Protein AF-A0A353YYM6-F1 (afdb_monomer_lite)

Structure (mmCIF, N/CA/C/O backbone):
data_AF-A0A353YYM6-F1
#
_entry.id   AF-A0A353YYM6-F1
#
loop_
_atom_site.group_PDB
_atom_site.id
_atom_site.type_symbol
_atom_site.label_atom_id
_atom_site.label_alt_id
_atom_site.label_comp_id
_atom_site.label_asym_id
_atom_site.label_entity_id
_atom_site.label_seq_id
_atom_site.pdbx_PDB_ins_code
_atom_site.Cartn_x
_atom_site.Cartn_y
_atom_site.Cartn_z
_atom_site.occupancy
_atom_site.B_iso_or_equiv
_atom_site.auth_seq_id
_atom_site.auth_comp_id
_atom_site.auth_asym_id
_atom_site.auth_atom_id
_atom_site.pdbx_PDB_model_num
ATOM 1 N N . MET A 1 1 ? -2.723 -5.609 19.037 1.00 64.94 1 MET A N 1
ATOM 2 C CA . MET A 1 1 ? -3.736 -5.552 17.963 1.00 64.94 1 MET A CA 1
ATOM 3 C C . MET A 1 1 ? -2.990 -5.625 16.642 1.00 64.94 1 MET A C 1
ATOM 5 O O . MET A 1 1 ? -2.078 -4.831 16.459 1.00 64.94 1 MET A O 1
ATOM 9 N N . LYS A 1 2 ? -3.269 -6.623 15.801 1.00 81.94 2 LYS A N 1
ATOM 10 C CA . LYS A 1 2 ? -2.546 -6.869 14.545 1.00 81.94 2 LYS A CA 1
ATOM 11 C C . LYS A 1 2 ? -3.563 -6.827 13.405 1.00 81.94 2 LYS A C 1
ATOM 13 O O . LYS A 1 2 ? -4.587 -7.495 13.509 1.00 81.94 2 LYS A O 1
ATOM 18 N N . HIS A 1 3 ? -3.289 -6.034 12.375 1.00 90.62 3 HIS A N 1
ATOM 19 C CA . HIS A 1 3 ? -4.070 -5.975 11.141 1.00 90.62 3 HIS A CA 1
ATOM 20 C C . HIS A 1 3 ? -3.120 -6.222 9.968 1.00 90.62 3 HIS A C 1
ATOM 22 O O . HIS A 1 3 ? -2.021 -5.668 9.947 1.00 90.62 3 HIS A O 1
ATOM 28 N N . GLU A 1 4 ? -3.523 -7.075 9.032 1.00 93.56 4 GLU A N 1
ATOM 29 C CA . GLU A 1 4 ? -2.736 -7.438 7.854 1.00 93.56 4 GLU A CA 1
ATOM 30 C C . GLU A 1 4 ? -3.530 -7.087 6.598 1.00 93.56 4 GLU A C 1
ATOM 32 O O . GLU A 1 4 ? -4.697 -7.454 6.473 1.00 93.56 4 GLU A O 1
ATOM 37 N N . LEU A 1 5 ? -2.881 -6.379 5.673 1.00 94.69 5 LEU A N 1
ATOM 38 C CA . LEU A 1 5 ? -3.454 -5.990 4.393 1.00 94.69 5 LEU A CA 1
ATOM 39 C C . LEU A 1 5 ? -2.736 -6.736 3.271 1.00 94.69 5 LEU A C 1
ATOM 41 O O . LEU A 1 5 ? -1.527 -6.587 3.091 1.00 94.69 5 LEU A O 1
ATOM 45 N N . TYR A 1 6 ? -3.498 -7.495 2.487 1.00 95.88 6 TYR A N 1
ATOM 46 C CA . TYR A 1 6 ? -3.003 -8.166 1.291 1.00 95.88 6 TYR A CA 1
ATOM 47 C C . TYR A 1 6 ? -3.449 -7.398 0.052 1.00 95.88 6 TYR A C 1
ATOM 49 O O . TYR A 1 6 ? -4.641 -7.193 -0.169 1.00 95.88 6 TYR A O 1
ATOM 57 N N . PHE A 1 7 ? -2.493 -6.995 -0.777 1.00 95.88 7 PHE A N 1
ATOM 58 C CA . PHE A 1 7 ? -2.760 -6.370 -2.066 1.00 95.88 7 PHE A CA 1
ATOM 59 C C . PHE A 1 7 ? -1.705 -6.793 -3.085 1.00 95.88 7 PHE A C 1
ATOM 61 O O . PHE A 1 7 ? -0.611 -7.242 -2.739 1.00 95.88 7 PHE A O 1
ATOM 68 N N . ARG A 1 8 ? -2.051 -6.659 -4.364 1.00 96.94 8 ARG A N 1
ATOM 69 C CA . ARG A 1 8 ? -1.146 -6.947 -5.472 1.00 96.94 8 ARG A CA 1
ATOM 70 C C . ARG A 1 8 ? -0.508 -5.652 -5.959 1.00 96.94 8 ARG A C 1
ATOM 72 O O . ARG A 1 8 ? -1.221 -4.693 -6.240 1.00 96.94 8 ARG A O 1
ATOM 79 N N . VAL A 1 9 ? 0.812 -5.670 -6.117 1.00 96.81 9 VAL A N 1
ATOM 80 C CA . VAL A 1 9 ? 1.560 -4.586 -6.765 1.00 96.81 9 VAL A CA 1
ATOM 81 C C . VAL A 1 9 ? 1.080 -4.423 -8.207 1.00 96.81 9 VAL A C 1
ATOM 83 O O . VAL A 1 9 ? 0.969 -5.404 -8.955 1.00 96.81 9 VAL A O 1
ATOM 86 N N . ARG A 1 10 ? 0.788 -3.185 -8.599 1.00 96.25 10 ARG A N 1
ATOM 87 C CA . ARG A 1 10 ? 0.372 -2.823 -9.954 1.00 96.25 10 ARG A CA 1
ATOM 88 C C . ARG A 1 10 ? 1.586 -2.549 -10.832 1.00 96.25 10 ARG A 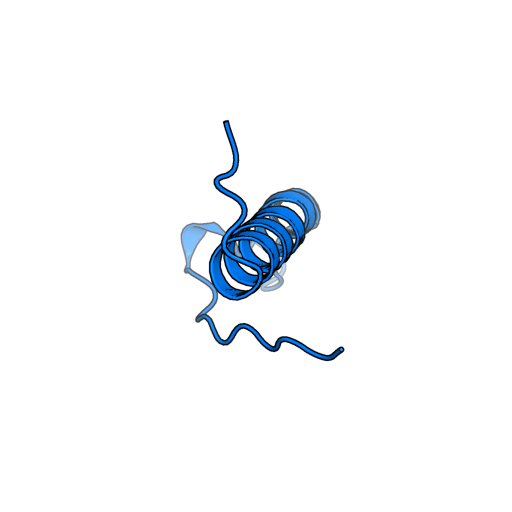C 1
ATOM 90 O O . ARG A 1 10 ? 2.632 -2.108 -10.370 1.00 96.25 10 ARG A O 1
ATOM 97 N N . TYR A 1 11 ? 1.424 -2.763 -12.135 1.00 95.81 11 TYR A N 1
ATOM 98 C CA . TYR A 1 11 ? 2.506 -2.585 -13.105 1.00 95.81 11 TYR A CA 1
ATOM 99 C C . TYR A 1 11 ? 3.085 -1.160 -13.106 1.00 95.81 11 TYR A C 1
ATOM 101 O O . TYR A 1 11 ? 4.290 -0.985 -13.223 1.00 95.81 11 TYR A O 1
ATOM 109 N N . ASN A 1 12 ? 2.245 -0.140 -12.914 1.00 95.62 12 ASN A N 1
ATOM 110 C CA . ASN A 1 12 ? 2.662 1.264 -12.882 1.00 95.62 12 ASN A CA 1
ATOM 111 C C . ASN A 1 12 ? 3.429 1.668 -11.610 1.00 95.62 12 ASN A C 1
ATOM 113 O O . ASN A 1 12 ? 3.928 2.787 -11.538 1.00 95.62 12 ASN A O 1
ATOM 117 N N . GLU A 1 13 ? 3.489 0.801 -10.600 1.00 97.25 13 GLU A N 1
ATOM 118 C CA . GLU A 1 13 ? 4.211 1.057 -9.348 1.00 97.25 13 GLU A CA 1
ATOM 119 C C . GLU A 1 13 ? 5.658 0.558 -9.400 1.00 97.25 13 GLU A C 1
ATOM 121 O O . GLU A 1 13 ? 6.451 0.854 -8.499 1.00 97.25 13 GLU A O 1
ATOM 126 N N . VAL A 1 14 ? 5.984 -0.202 -10.446 1.00 97.19 14 VAL A N 1
ATOM 127 C CA . VAL A 1 14 ? 7.292 -0.796 -10.687 1.00 97.19 14 VAL A CA 1
ATOM 128 C C . VAL A 1 14 ? 8.105 0.133 -11.585 1.00 97.19 14 VAL A C 1
ATOM 130 O O . VAL A 1 14 ? 7.625 0.586 -12.625 1.00 97.19 14 VAL A O 1
ATOM 133 N N . ASP A 1 15 ? 9.333 0.441 -11.177 1.00 95.25 15 ASP A N 1
ATOM 134 C CA . ASP A 1 15 ? 10.244 1.263 -11.970 1.00 95.25 15 ASP A CA 1
ATOM 135 C C . ASP A 1 15 ? 11.029 0.432 -13.003 1.00 95.25 15 ASP A C 1
ATOM 137 O O . ASP A 1 15 ? 10.877 -0.784 -13.136 1.00 95.25 15 ASP A O 1
ATOM 141 N N . ARG A 1 16 ? 11.903 1.096 -13.769 1.00 94.06 16 ARG A N 1
ATOM 142 C CA . ARG A 1 16 ? 12.720 0.435 -14.801 1.00 94.06 16 ARG A CA 1
ATOM 143 C C . ARG A 1 16 ? 13.721 -0.582 -14.242 1.00 94.06 16 ARG A C 1
ATOM 145 O O . ARG A 1 16 ? 14.274 -1.345 -15.026 1.00 94.06 16 ARG A O 1
ATOM 152 N N . MET A 1 17 ? 13.971 -0.591 -12.933 1.00 95.62 17 MET A N 1
ATOM 153 C CA . MET A 1 1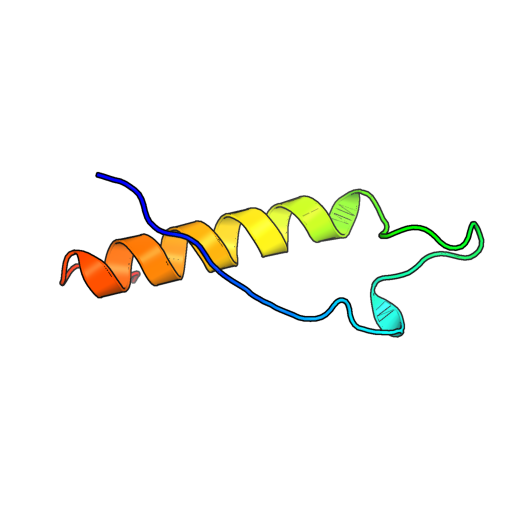7 ? 14.839 -1.573 -12.280 1.00 95.62 17 MET A CA 1
ATOM 154 C C . MET A 1 17 ? 14.082 -2.861 -11.925 1.00 95.62 17 MET A C 1
ATOM 156 O O . MET A 1 17 ? 14.715 -3.829 -11.510 1.00 95.62 17 MET A O 1
ATOM 160 N N . GLY A 1 18 ? 12.755 -2.900 -12.108 1.00 94.81 18 GLY A N 1
ATOM 161 C CA . GLY A 1 18 ? 11.928 -4.077 -11.832 1.00 94.81 18 GLY A CA 1
ATOM 162 C C . GLY A 1 18 ? 11.480 -4.193 -10.374 1.00 94.81 18 GLY A C 1
ATOM 163 O O . GLY A 1 18 ? 10.960 -5.236 -9.979 1.00 94.81 18 GLY A O 1
ATOM 164 N N . TYR A 1 19 ? 11.648 -3.132 -9.582 1.00 96.50 19 TYR A N 1
ATOM 165 C CA . TYR A 1 19 ? 11.217 -3.069 -8.186 1.00 96.50 19 TYR A CA 1
ATOM 166 C C . TYR A 1 19 ? 10.118 -2.031 -8.002 1.00 96.50 19 TYR A C 1
ATOM 168 O O . TYR A 1 19 ? 9.939 -1.135 -8.824 1.00 96.50 19 TYR A O 1
ATOM 176 N N . VAL A 1 20 ? 9.383 -2.133 -6.895 1.00 97.31 20 VAL A N 1
ATOM 177 C CA . VAL A 1 20 ? 8.464 -1.066 -6.500 1.00 97.31 20 VAL A CA 1
ATOM 178 C C . VAL A 1 20 ? 9.269 0.198 -6.226 1.00 97.31 20 VAL A C 1
ATOM 180 O O . VAL A 1 20 ? 10.174 0.193 -5.391 1.00 97.31 20 VAL A O 1
ATOM 183 N N . HIS A 1 21 ? 8.901 1.291 -6.888 1.00 97.62 21 HIS A N 1
ATOM 184 C CA . HIS A 1 21 ? 9.540 2.576 -6.654 1.00 97.62 21 HIS A CA 1
ATOM 185 C C . HIS A 1 21 ? 9.343 3.024 -5.196 1.00 97.62 21 HIS A C 1
ATOM 187 O O . HIS A 1 21 ? 8.228 2.987 -4.671 1.00 97.62 21 HIS A O 1
ATOM 193 N N . HIS A 1 22 ? 10.406 3.510 -4.549 1.00 96.19 22 HIS A N 1
ATOM 194 C CA . HIS A 1 22 ? 10.402 3.898 -3.130 1.00 96.19 22 HIS A CA 1
ATOM 195 C C . HIS A 1 22 ? 9.286 4.898 -2.765 1.00 96.19 22 HIS A C 1
ATOM 197 O O . HIS A 1 22 ? 8.721 4.829 -1.676 1.00 96.19 22 HIS A O 1
ATOM 203 N N . GLY A 1 23 ? 8.903 5.778 -3.696 1.00 96.19 23 GLY A N 1
ATOM 204 C CA . GLY A 1 23 ? 7.798 6.725 -3.503 1.00 96.19 23 GLY A CA 1
ATOM 205 C C . GLY A 1 23 ? 6.427 6.07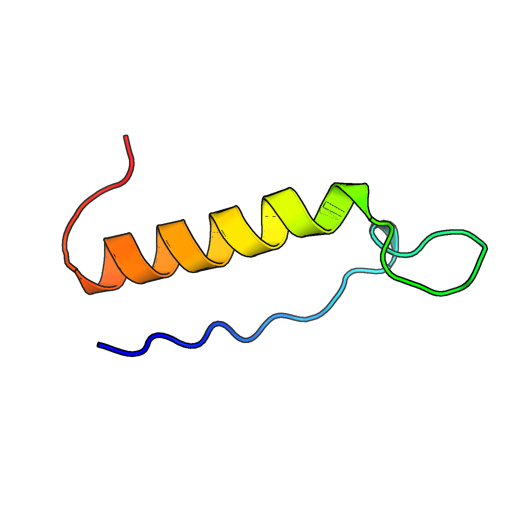4 -3.263 1.00 96.19 23 GLY A C 1
ATOM 206 O O . GLY A 1 23 ? 5.578 6.675 -2.612 1.00 96.19 23 GLY A O 1
ATOM 207 N N . ASN A 1 24 ? 6.209 4.834 -3.715 1.00 96.94 24 ASN A N 1
ATOM 208 C CA . ASN A 1 24 ? 4.921 4.145 -3.564 1.00 96.94 24 ASN A CA 1
ATOM 209 C C . ASN A 1 24 ? 4.716 3.551 -2.161 1.00 96.94 24 ASN A C 1
ATOM 211 O O . ASN A 1 24 ? 3.582 3.296 -1.758 1.00 96.94 24 ASN A O 1
ATOM 215 N N . TYR A 1 25 ? 5.783 3.383 -1.375 1.00 96.62 25 TYR A N 1
ATOM 216 C CA . TYR A 1 25 ? 5.680 2.798 -0.035 1.00 96.62 25 TYR A CA 1
ATOM 217 C C . TYR A 1 25 ? 4.856 3.666 0.923 1.00 96.62 25 TYR A C 1
ATOM 219 O O . TYR A 1 25 ? 4.130 3.124 1.753 1.00 96.62 25 TYR A O 1
ATOM 227 N N . ALA A 1 26 ? 4.898 4.997 0.783 1.00 97.25 26 ALA A N 1
ATOM 228 C CA . ALA A 1 26 ? 4.068 5.899 1.584 1.00 97.25 26 ALA A CA 1
ATOM 229 C C . ALA A 1 26 ? 2.567 5.604 1.402 1.00 97.25 26 ALA A C 1
ATOM 231 O O . ALA A 1 26 ? 1.837 5.478 2.385 1.00 97.25 26 ALA A O 1
ATOM 232 N N . ALA A 1 27 ? 2.132 5.388 0.156 1.00 96.75 27 ALA A N 1
ATOM 233 C CA . ALA A 1 27 ? 0.754 5.015 -0.150 1.00 96.75 27 ALA A CA 1
ATOM 234 C C . ALA A 1 27 ? 0.387 3.640 0.437 1.00 96.75 27 ALA A C 1
ATOM 236 O O . ALA A 1 27 ? -0.729 3.447 0.915 1.00 96.75 27 ALA A O 1
ATOM 237 N N . TYR A 1 28 ? 1.323 2.687 0.462 1.00 97.06 28 TYR A N 1
ATOM 238 C CA . TYR A 1 28 ? 1.089 1.365 1.055 1.00 97.06 28 TYR A CA 1
ATOM 239 C C . TYR A 1 28 ? 0.876 1.440 2.570 1.00 97.06 28 TYR A C 1
ATOM 241 O O . TYR A 1 28 ? -0.034 0.797 3.100 1.00 97.06 28 TYR A O 1
ATOM 249 N N . PHE A 1 29 ? 1.664 2.264 3.267 1.00 95.56 29 PHE A N 1
ATOM 250 C CA . PHE A 1 29 ? 1.460 2.518 4.693 1.00 95.56 29 PHE A CA 1
ATOM 251 C C . PHE A 1 29 ? 0.130 3.223 4.964 1.00 95.56 29 PHE A C 1
ATOM 253 O O . PHE A 1 29 ? -0.563 2.880 5.923 1.00 95.56 29 PHE A O 1
ATOM 260 N N . GLU A 1 30 ? -0.258 4.174 4.113 1.00 95.50 30 GLU A N 1
ATOM 261 C CA . GLU A 1 30 ? -1.542 4.861 4.236 1.00 95.50 30 GLU A CA 1
ATOM 262 C C . GLU A 1 30 ? -2.733 3.916 4.041 1.00 95.50 30 GLU A C 1
ATOM 264 O O . GLU A 1 30 ? -3.684 3.973 4.826 1.00 95.50 30 GLU A O 1
ATOM 269 N N . MET A 1 31 ? -2.659 2.999 3.069 1.00 95.25 31 MET A N 1
ATOM 270 C CA . MET A 1 31 ? -3.673 1.958 2.890 1.00 95.25 31 MET A CA 1
ATOM 271 C C . MET A 1 31 ? -3.806 1.107 4.157 1.00 95.25 31 MET A C 1
ATOM 273 O O . MET A 1 31 ? -4.898 1.008 4.710 1.00 95.25 31 MET A O 1
ATOM 277 N N . GLY A 1 32 ? -2.699 0.567 4.680 1.00 94.62 32 GLY A N 1
ATOM 278 C CA . GLY A 1 32 ? -2.732 -0.253 5.897 1.00 94.62 32 GLY A CA 1
ATOM 279 C C . GLY A 1 32 ? -3.281 0.499 7.115 1.00 94.62 32 GLY A C 1
ATOM 280 O O . GLY A 1 32 ? -4.057 -0.052 7.896 1.00 94.62 32 GLY A O 1
ATOM 281 N N . ARG A 1 33 ? -2.935 1.782 7.259 1.00 93.25 33 ARG A N 1
ATOM 282 C CA . ARG A 1 33 ? -3.449 2.640 8.333 1.00 93.25 33 ARG A CA 1
ATOM 283 C C . ARG A 1 33 ? -4.950 2.891 8.200 1.00 93.25 33 ARG A C 1
ATOM 285 O O . ARG A 1 33 ? -5.660 2.827 9.200 1.00 93.25 33 ARG A O 1
ATOM 292 N N . THR A 1 34 ? -5.426 3.158 6.989 1.00 93.94 34 THR A N 1
ATOM 293 C CA . THR A 1 34 ? -6.851 3.379 6.710 1.00 93.94 34 THR A CA 1
ATOM 294 C C . THR A 1 34 ? -7.668 2.122 7.003 1.00 93.94 34 THR A C 1
ATOM 296 O O . THR A 1 34 ? -8.709 2.205 7.655 1.00 93.94 34 THR A O 1
ATOM 299 N N . GLU A 1 35 ? -7.175 0.950 6.599 1.00 94.00 35 GLU A N 1
ATOM 300 C CA . GLU A 1 35 ? -7.829 -0.331 6.890 1.00 94.00 35 GLU A CA 1
ATOM 301 C C . GLU A 1 35 ? -7.846 -0.649 8.392 1.00 94.00 35 GLU A C 1
ATOM 303 O O . GLU A 1 35 ? -8.884 -1.040 8.933 1.00 94.00 35 GLU A O 1
ATOM 308 N N . LEU A 1 36 ? -6.745 -0.380 9.100 1.00 93.25 36 LEU A N 1
ATOM 309 C CA . LEU A 1 36 ? -6.692 -0.514 10.556 1.00 93.25 36 L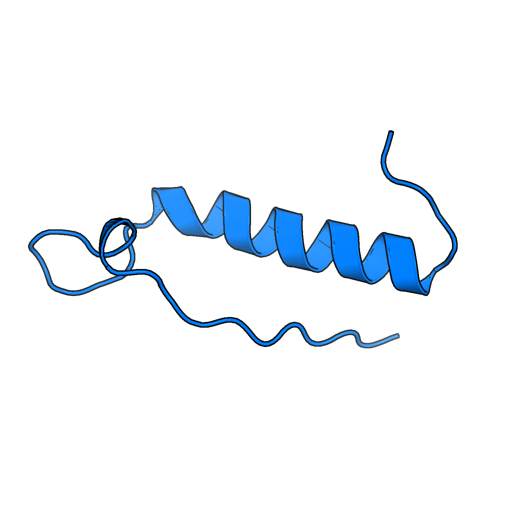EU A CA 1
ATOM 310 C C . LEU A 1 36 ? -7.704 0.413 11.250 1.00 93.25 36 LEU A C 1
ATOM 312 O O . LEU A 1 36 ? -8.409 -0.019 12.162 1.00 93.25 36 LEU A O 1
ATOM 316 N N . MET A 1 37 ? -7.801 1.674 10.819 1.00 93.00 37 MET A N 1
ATOM 317 C CA . MET A 1 37 ? -8.782 2.627 11.350 1.00 93.00 37 MET A CA 1
ATOM 318 C C . MET A 1 37 ? -10.217 2.148 11.105 1.00 93.00 37 MET A C 1
ATOM 320 O O . MET A 1 37 ? -11.035 2.172 12.027 1.00 93.00 37 MET A O 1
ATOM 324 N N . ARG A 1 38 ? -10.503 1.606 9.912 1.00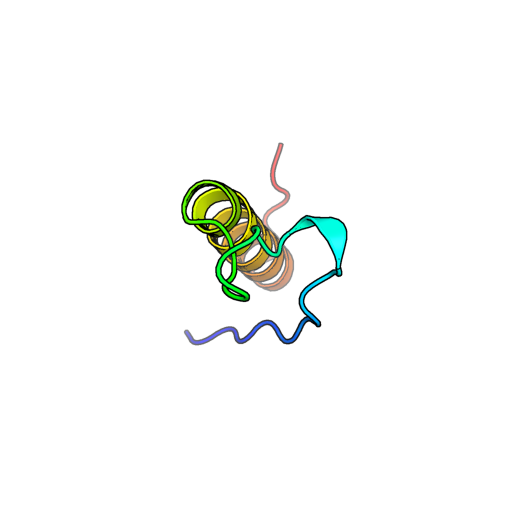 90.88 38 ARG A N 1
ATOM 325 C CA . ARG A 1 38 ? -11.809 1.015 9.595 1.00 90.88 38 ARG A CA 1
ATOM 326 C C . ARG A 1 38 ? -12.140 -0.169 10.507 1.00 90.88 38 ARG A C 1
ATOM 328 O O . ARG A 1 38 ? -13.260 -0.234 11.007 1.00 90.88 38 ARG A O 1
ATOM 335 N N . GLN A 1 39 ? -11.183 -1.062 10.776 1.00 90.88 39 GLN A N 1
ATOM 336 C CA . GLN A 1 39 ? -11.376 -2.172 11.723 1.00 90.88 39 GLN A CA 1
ATOM 337 C C . GLN A 1 39 ? -11.664 -1.673 13.149 1.00 90.88 39 GLN A C 1
ATOM 339 O O . GLN A 1 39 ? -12.433 -2.293 13.880 1.00 90.88 39 GLN A O 1
ATOM 344 N N . LEU A 1 40 ? -11.068 -0.547 13.539 1.00 92.06 40 LEU A N 1
ATOM 345 C CA . LEU A 1 40 ? -11.288 0.101 14.832 1.00 92.06 40 LEU A CA 1
ATOM 346 C C . LEU A 1 40 ? -12.622 0.860 14.934 1.00 92.06 40 LEU A C 1
ATOM 348 O O . LEU A 1 40 ? -12.926 1.400 15.995 1.00 92.06 40 LEU A O 1
ATOM 352 N N . GLY A 1 41 ? -13.409 0.933 13.855 1.00 90.81 41 GLY A N 1
ATOM 353 C CA . GLY A 1 41 ? -14.635 1.733 13.808 1.00 90.81 41 GLY A CA 1
ATOM 354 C C . GLY A 1 41 ? -14.381 3.244 13.777 1.00 90.81 41 GLY A C 1
ATOM 355 O O . GLY A 1 41 ? -15.302 4.026 14.009 1.00 90.81 41 GLY A O 1
ATOM 356 N N . VAL A 1 42 ? -13.145 3.668 13.490 1.00 87.75 42 VAL A N 1
ATOM 357 C CA . VAL A 1 42 ? -12.762 5.078 13.364 1.00 87.75 42 VAL A CA 1
ATOM 358 C C . VAL A 1 42 ? -12.698 5.428 11.882 1.00 87.75 42 VAL A C 1
ATOM 360 O O . VAL A 1 42 ? -11.942 4.833 11.119 1.00 87.75 42 VAL A O 1
ATOM 363 N N . VAL A 1 43 ? -13.494 6.405 11.455 1.00 80.31 43 VAL A N 1
ATOM 364 C CA . VAL A 1 43 ? -13.488 6.862 10.061 1.00 80.31 43 VAL A CA 1
ATOM 365 C C . VAL A 1 43 ? -12.365 7.876 9.874 1.00 80.31 43 VAL A C 1
ATOM 367 O O . VAL A 1 43 ? -12.307 8.882 10.582 1.00 80.31 43 VAL A O 1
ATOM 370 N N . TYR A 1 44 ? -11.479 7.604 8.916 1.00 76.06 44 TYR A N 1
ATOM 371 C CA . TYR A 1 44 ? -10.487 8.570 8.456 1.00 76.06 44 TYR A CA 1
ATOM 372 C C . TYR A 1 44 ? -11.219 9.730 7.756 1.00 76.06 44 TYR A C 1
ATOM 374 O O . TYR A 1 44 ? -11.987 9.482 6.825 1.00 76.06 44 TYR A O 1
ATOM 382 N N . LYS A 1 45 ? -11.059 10.960 8.262 1.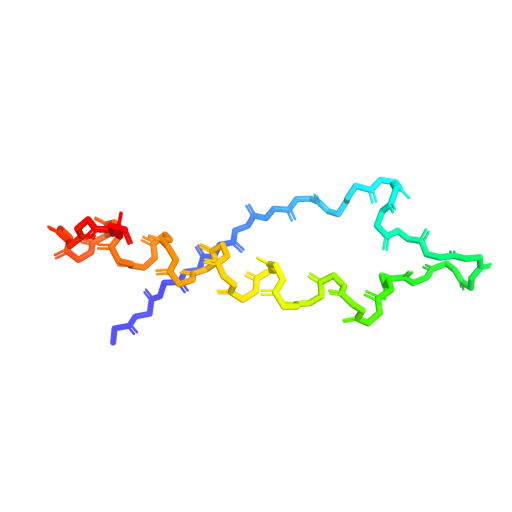00 71.19 45 LYS A N 1
ATOM 383 C CA . LYS A 1 45 ? -11.654 12.191 7.715 1.00 71.19 45 LYS A CA 1
ATOM 384 C C . LYS A 1 45 ? -10.657 12.942 6.850 1.00 71.19 45 LYS A C 1
ATOM 386 O O . LYS A 1 45 ? -9.468 12.952 7.237 1.00 71.19 45 LYS A O 1
#

Secondary structure (DSSP, 8-state):
-------PPPGGGB-TTSSB-GGGHHHHHHHHHHHHHHHTTPPP-

Sequence (45 aa):
MKHELYFRVRYNEVDRMGYVHHGNYAAYFEMGRTELMRQLGVVYK

Foldseek 3Di:
DDDDDDDDDDPVQADPVRDRDPVCVVVVVVVRVCVVCVVVVHHDD

pLDDT: mean 92.66, std 6.95, range [64.94, 97.62]

Radius of gyration: 12.9 Å; chains: 1; bounding box: 30×20×33 Å